Protein AF-A0A3D1RD70-F1 (afdb_monomer_lite)

Radius of gyration: 16.08 Å; chains: 1; bounding box: 40×44×40 Å

Sequence (160 aa):
MPPFNAESAPPIFLGCRAKKPWVPEGYWDPDRLTGVAEVCSVSDCLAHPPPDWIERWDFNRACCYATGEEAWATVPEDGRADYRVFAYWLVSATTDESGGWFYPPPDDWFPADLPELPRGPGPTDPQRLGFDVVSLHRSIMGWGHSPLSCNLMAREVPVN

Foldseek 3Di:
DPPDDCVQFPWAWQAKAKWQWAADDCVLPVPCVLVDGTHDDQACPGTHGAPCLVVVLPGFQASHDHYQVVNLVSHDPVPSVRIDMDIDTDQAWDADPVRDIDGDDVCVQGPPPTHDGHPDDGDPDDDDPFDWDWDGDHPDHGTHDTCVRPVSCSVVDHTD

Secondary structure (DSSP, 8-state):
-----TTTSPPEEEEEEEEBPBPPPTTTSTT--S----B--SSSSSSBPPTTTTTT--S-TTS-BSSHHHHHTTS-STTGGG-EEEEEEE---EE-TTS-EE---GGGTS-TTSPPPPSSS--SS----------B-TTSSSB---TTTTTSGGGTS---

pLDDT: mean 87.13, std 9.71, range [52.69, 9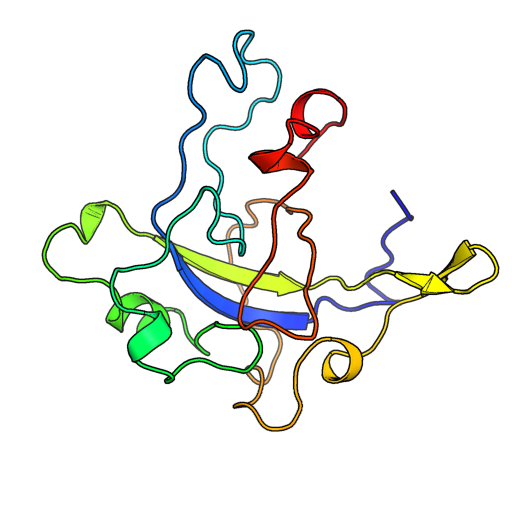7.69]

Structure (mmCIF, N/CA/C/O backbone):
data_AF-A0A3D1RD70-F1
#
_entry.id   AF-A0A3D1RD70-F1
#
loop_
_atom_site.group_PDB
_atom_site.id
_atom_site.type_symbol
_atom_site.label_atom_id
_atom_site.label_alt_id
_atom_site.label_comp_id
_atom_site.label_asym_id
_atom_site.label_entity_id
_atom_site.label_seq_id
_atom_site.pdbx_PDB_ins_code
_atom_site.Cartn_x
_atom_site.Cartn_y
_atom_site.Cartn_z
_atom_site.occupancy
_atom_site.B_iso_or_equiv
_atom_site.auth_seq_id
_atom_site.auth_comp_id
_atom_site.auth_asym_id
_atom_site.auth_atom_id
_atom_site.pdbx_PDB_model_num
ATOM 1 N N . MET A 1 1 ? 10.320 11.815 -13.753 1.00 52.75 1 MET A N 1
ATOM 2 C CA . MET A 1 1 ? 9.603 10.529 -13.636 1.00 52.75 1 MET A CA 1
ATOM 3 C C . MET A 1 1 ? 9.824 9.778 -14.944 1.00 52.75 1 MET A C 1
ATOM 5 O O . MET A 1 1 ? 9.665 10.424 -15.978 1.00 52.75 1 MET A O 1
ATOM 9 N N . PRO A 1 2 ? 10.286 8.515 -14.950 1.00 52.69 2 PRO A N 1
ATOM 10 C CA . PRO A 1 2 ? 10.372 7.756 -16.196 1.00 52.69 2 PRO A CA 1
ATOM 11 C C . PRO A 1 2 ? 8.976 7.659 -16.831 1.00 52.69 2 PRO A C 1
ATOM 13 O O . PRO A 1 2 ? 7.982 7.671 -16.099 1.00 52.69 2 PRO A O 1
ATOM 16 N N . PRO A 1 3 ? 8.863 7.570 -18.164 1.00 56.38 3 PRO A N 1
ATOM 17 C CA . PRO A 1 3 ? 7.593 7.235 -18.784 1.00 56.38 3 PRO A CA 1
ATOM 18 C C . PRO A 1 3 ? 7.231 5.805 -18.367 1.00 56.38 3 PRO A C 1
ATOM 20 O O . PRO A 1 3 ? 7.853 4.842 -18.814 1.00 56.38 3 PRO A O 1
ATOM 23 N N . PHE A 1 4 ? 6.260 5.669 -17.463 1.00 60.78 4 PHE A N 1
ATOM 24 C CA . PHE A 1 4 ? 5.698 4.370 -17.111 1.00 60.78 4 PHE A CA 1
ATOM 25 C C . PHE A 1 4 ? 5.123 3.719 -18.371 1.00 60.78 4 PHE A C 1
ATOM 27 O O . PHE A 1 4 ? 4.264 4.302 -19.034 1.00 60.78 4 PHE A O 1
ATOM 34 N N . ASN A 1 5 ? 5.586 2.509 -18.684 1.00 63.25 5 ASN A N 1
ATOM 35 C CA . ASN A 1 5 ? 5.000 1.674 -19.721 1.00 63.25 5 ASN A CA 1
ATOM 36 C C . ASN A 1 5 ? 4.403 0.417 -19.079 1.00 63.25 5 ASN A C 1
ATOM 38 O O . ASN A 1 5 ? 5.136 -0.495 -18.697 1.00 63.25 5 ASN A O 1
ATOM 42 N N . ALA A 1 6 ? 3.071 0.367 -18.997 1.00 60.28 6 ALA A N 1
ATOM 43 C CA . ALA A 1 6 ? 2.336 -0.766 -18.435 1.00 60.28 6 ALA A CA 1
ATOM 44 C C . ALA A 1 6 ? 2.576 -2.083 -19.194 1.00 60.28 6 ALA A C 1
ATOM 46 O O . ALA A 1 6 ? 2.435 -3.151 -18.605 1.00 60.28 6 ALA A O 1
ATOM 47 N N . GLU A 1 7 ? 2.959 -2.022 -20.475 1.00 62.75 7 GLU A N 1
ATOM 48 C CA . GLU A 1 7 ? 3.300 -3.208 -21.271 1.00 62.75 7 GLU A CA 1
ATOM 49 C C . GLU A 1 7 ? 4.690 -3.755 -20.924 1.00 62.75 7 GLU A C 1
ATOM 51 O O . GLU A 1 7 ? 4.915 -4.960 -20.985 1.00 62.75 7 GLU A O 1
ATOM 56 N N . SER A 1 8 ? 5.629 -2.880 -20.547 1.00 64.94 8 SER A N 1
ATOM 57 C CA . SER A 1 8 ? 6.995 -3.274 -20.169 1.00 64.94 8 SER A CA 1
ATOM 58 C C . SER A 1 8 ? 7.125 -3.650 -18.693 1.00 64.94 8 SER A C 1
ATOM 60 O O . SER A 1 8 ? 8.081 -4.326 -18.324 1.00 64.94 8 SER A O 1
ATOM 62 N N . ALA A 1 9 ? 6.182 -3.214 -17.855 1.00 71.62 9 ALA A N 1
ATOM 63 C CA . ALA A 1 9 ? 6.159 -3.485 -16.424 1.00 71.62 9 ALA A CA 1
ATOM 64 C C . ALA A 1 9 ? 4.712 -3.538 -15.910 1.00 71.62 9 ALA A C 1
ATOM 66 O O . ALA A 1 9 ? 4.192 -2.526 -15.420 1.00 71.62 9 ALA A O 1
ATOM 67 N N . PRO A 1 10 ? 4.033 -4.692 -16.037 1.00 78.88 10 PRO A N 1
ATOM 68 C CA . PRO A 1 10 ? 2.689 -4.836 -15.505 1.00 78.88 10 PRO A CA 1
ATOM 69 C C . PRO A 1 10 ? 2.714 -4.630 -13.981 1.00 78.88 10 PRO A C 1
ATOM 71 O O . PRO A 1 10 ? 3.600 -5.168 -13.311 1.00 78.88 10 PRO A O 1
ATOM 74 N N . PRO A 1 11 ? 1.760 -3.872 -13.412 1.00 88.00 11 PRO A N 1
ATOM 75 C CA . PRO A 1 11 ? 1.678 -3.700 -11.970 1.00 88.00 11 PRO A CA 1
ATOM 76 C C . PRO A 1 11 ? 1.524 -5.046 -11.254 1.00 88.00 11 PRO A C 1
ATOM 78 O O . PRO A 1 11 ? 0.674 -5.863 -11.609 1.00 88.00 11 PRO A O 1
ATOM 81 N N . ILE A 1 12 ? 2.328 -5.258 -10.219 1.00 90.44 12 ILE A N 1
ATOM 82 C CA . ILE A 1 12 ? 2.322 -6.471 -9.402 1.00 90.44 12 ILE A CA 1
ATOM 83 C C . ILE A 1 12 ? 1.345 -6.258 -8.253 1.00 90.44 12 ILE A C 1
ATOM 85 O O . ILE A 1 12 ? 1.537 -5.345 -7.451 1.00 90.44 12 ILE A O 1
ATOM 89 N N . PHE A 1 13 ? 0.313 -7.093 -8.141 1.00 94.38 13 PHE A N 1
ATOM 90 C CA . PHE A 1 13 ? -0.586 -7.024 -6.994 1.00 94.38 13 PHE A CA 1
ATOM 91 C C . PHE A 1 13 ? 0.143 -7.480 -5.725 1.00 94.38 13 PHE A C 1
ATOM 93 O O . PHE A 1 13 ? 0.618 -8.611 -5.637 1.00 94.38 13 PHE A O 1
ATOM 100 N N . LEU A 1 14 ? 0.241 -6.586 -4.743 1.00 94.94 14 LEU A N 1
ATOM 101 C CA . LEU A 1 14 ? 0.898 -6.862 -3.467 1.00 94.94 14 LEU A CA 1
ATOM 102 C C . LEU A 1 14 ? -0.058 -7.496 -2.459 1.00 94.94 14 LEU A C 1
ATOM 104 O O . LEU A 1 14 ? 0.372 -8.252 -1.592 1.00 94.94 14 LEU A O 1
ATOM 108 N N . GLY A 1 15 ? -1.348 -7.183 -2.567 1.00 96.56 15 GLY A N 1
ATOM 109 C CA . GLY A 1 15 ? -2.362 -7.548 -1.590 1.00 96.56 15 GLY A CA 1
ATOM 110 C C . GLY A 1 15 ? -3.117 -6.339 -1.054 1.00 96.56 15 GLY A C 1
ATOM 111 O O . GLY A 1 15 ? -3.035 -5.224 -1.578 1.00 96.56 15 GLY A O 1
ATOM 112 N N . CYS A 1 16 ? -3.861 -6.580 0.016 1.00 96.94 16 CYS A N 1
ATOM 113 C CA . CYS A 1 16 ? -4.665 -5.596 0.714 1.00 96.94 16 CYS A CA 1
ATOM 114 C C . CYS A 1 16 ? -4.086 -5.288 2.099 1.00 96.94 16 CYS A C 1
ATOM 116 O O . CYS A 1 16 ? -3.522 -6.164 2.757 1.00 96.94 16 CYS A O 1
ATOM 118 N N . ARG A 1 17 ? -4.283 -4.060 2.584 1.00 96.50 17 ARG A N 1
ATOM 119 C CA . ARG A 1 17 ? -4.067 -3.702 3.995 1.00 96.50 17 ARG A CA 1
ATOM 120 C C . ARG A 1 17 ? -5.221 -2.858 4.512 1.00 96.50 17 ARG A C 1
ATOM 122 O O . ARG A 1 17 ? -5.752 -2.014 3.791 1.00 96.50 17 ARG A O 1
ATOM 129 N N . ALA A 1 18 ? -5.575 -3.067 5.775 1.00 97.25 18 ALA A N 1
ATOM 130 C CA . ALA A 1 18 ? -6.360 -2.098 6.515 1.00 97.25 18 ALA A CA 1
ATOM 131 C C . ALA A 1 18 ? -5.433 -0.972 6.974 1.00 97.25 18 ALA A C 1
ATOM 133 O O . ALA A 1 18 ? -4.321 -1.225 7.439 1.00 97.25 18 ALA A O 1
ATOM 134 N N . LYS A 1 19 ? -5.866 0.273 6.801 1.00 97.19 19 LYS A N 1
ATOM 135 C CA . LYS A 1 19 ? -5.090 1.462 7.151 1.00 97.19 19 LYS A CA 1
ATOM 136 C C . LYS A 1 19 ? -6.021 2.532 7.689 1.00 97.19 19 LYS A C 1
ATOM 138 O O . LYS A 1 19 ? -7.123 2.703 7.168 1.00 97.19 19 LYS A O 1
ATOM 143 N N . LYS A 1 20 ? -5.553 3.269 8.691 1.00 96.75 20 LYS A N 1
ATOM 144 C CA . LYS A 1 20 ? -6.114 4.554 9.091 1.00 96.75 20 LYS A CA 1
ATOM 145 C C . LYS A 1 20 ? -5.568 5.615 8.130 1.00 96.75 20 LYS A C 1
ATOM 147 O O . LYS A 1 20 ? -4.359 5.862 8.169 1.00 96.75 20 LYS A O 1
ATOM 152 N N . PRO A 1 21 ? -6.389 6.188 7.227 1.00 95.56 21 PRO A N 1
ATOM 153 C CA . PRO A 1 21 ? -5.918 7.208 6.299 1.00 95.56 21 PRO A CA 1
ATOM 154 C C . PRO A 1 21 ? -5.401 8.415 7.073 1.00 95.56 21 PRO A C 1
ATOM 156 O O . PRO A 1 21 ? -5.989 8.816 8.079 1.00 95.56 21 PRO A O 1
ATOM 159 N N . TRP A 1 22 ? -4.305 8.995 6.604 1.00 95.06 22 TRP A N 1
ATOM 160 C CA . TRP A 1 22 ? -3.780 10.219 7.184 1.00 95.06 22 TRP A CA 1
ATOM 161 C C . TRP A 1 22 ? -4.376 11.425 6.470 1.00 95.06 22 TRP A C 1
ATOM 163 O O . TRP A 1 22 ? -4.348 11.492 5.243 1.00 95.06 22 TRP A O 1
ATOM 173 N N . VAL A 1 23 ? -4.910 12.374 7.230 1.00 92.69 23 VAL A N 1
ATOM 174 C CA . VAL A 1 23 ? -5.432 13.631 6.690 1.00 92.69 23 VAL A CA 1
ATOM 175 C C . VAL A 1 23 ? -4.337 14.683 6.815 1.00 92.69 23 VAL A C 1
ATOM 177 O O . VAL A 1 23 ? -3.855 14.894 7.932 1.00 92.69 23 VAL A O 1
ATOM 180 N N . PRO A 1 24 ? -3.948 15.361 5.722 1.00 89.06 24 PRO A N 1
ATOM 181 C CA . PRO A 1 24 ? -2.938 16.391 5.809 1.00 89.06 24 PRO A CA 1
ATOM 182 C C . PRO A 1 24 ? -3.309 17.532 6.750 1.00 89.06 24 PRO A C 1
ATOM 184 O O . PRO A 1 24 ? -4.372 18.147 6.650 1.00 89.06 24 PRO A O 1
ATOM 187 N N . GLU A 1 25 ? -2.396 17.832 7.668 1.00 87.88 25 GLU A N 1
ATOM 188 C CA . GLU A 1 25 ? -2.521 18.971 8.570 1.00 87.88 25 GLU A CA 1
ATOM 189 C C . GLU A 1 25 ? -2.127 20.286 7.881 1.00 87.88 25 GLU A C 1
ATOM 191 O O . GLU A 1 25 ? -1.448 20.310 6.855 1.00 87.88 25 GLU A O 1
ATOM 196 N N . GLY A 1 26 ? -2.506 21.418 8.483 1.00 83.94 26 GLY A N 1
ATOM 197 C CA . GLY A 1 26 ? -2.266 22.745 7.909 1.00 83.94 26 GLY A CA 1
ATOM 198 C C . GLY A 1 26 ? -0.791 23.121 7.729 1.00 83.94 26 GLY A C 1
ATOM 199 O O . GLY A 1 26 ? -0.502 24.027 6.965 1.00 83.94 26 GLY A O 1
ATOM 200 N N . TYR A 1 27 ? 0.159 22.454 8.391 1.00 83.56 27 TYR A N 1
ATOM 201 C CA . TYR A 1 27 ? 1.585 22.681 8.119 1.00 83.56 27 TYR A CA 1
ATOM 202 C C . TYR A 1 27 ? 2.074 21.940 6.865 1.00 83.56 27 TYR A C 1
ATOM 204 O O . TYR A 1 27 ? 3.091 22.326 6.290 1.00 83.56 27 TYR A O 1
ATOM 212 N N . TRP A 1 28 ? 1.379 20.873 6.461 1.00 86.56 28 TRP A N 1
ATOM 213 C CA . TRP A 1 28 ? 1.774 20.024 5.343 1.00 86.56 28 TRP A CA 1
ATOM 214 C C . TRP A 1 28 ? 1.419 20.678 4.009 1.00 86.56 28 TRP A C 1
ATOM 216 O O . TRP A 1 28 ? 2.289 20.833 3.159 1.00 86.56 28 TRP A O 1
ATOM 226 N N . ASP A 1 29 ? 0.182 21.156 3.872 1.00 85.06 29 ASP A N 1
ATOM 227 C CA . ASP A 1 29 ? -0.297 21.927 2.716 1.00 85.06 29 ASP A CA 1
ATOM 228 C C . ASP A 1 29 ? -1.007 23.208 3.196 1.00 85.06 29 ASP A C 1
ATOM 230 O O . ASP A 1 29 ? -2.240 23.291 3.180 1.00 85.06 29 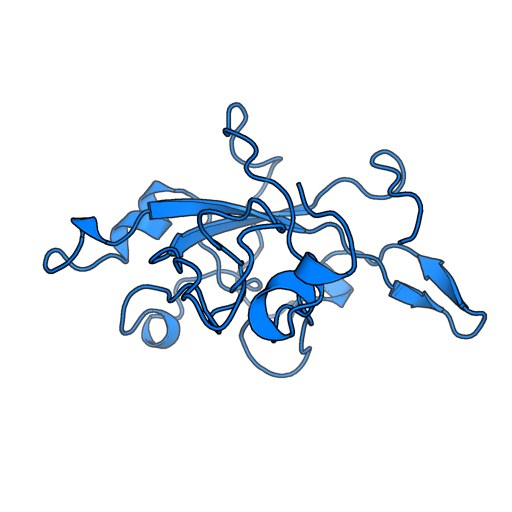ASP A O 1
ATOM 234 N N . PRO A 1 30 ? -0.246 24.201 3.706 1.00 84.06 30 PRO A N 1
ATOM 235 C CA . PRO A 1 30 ? -0.797 25.424 4.301 1.00 84.06 30 PRO A CA 1
ATOM 236 C C . PRO A 1 30 ? -1.645 26.247 3.335 1.00 84.06 30 PRO A C 1
ATOM 238 O O . PRO A 1 30 ? -2.552 26.963 3.758 1.00 84.06 30 PRO A O 1
ATOM 241 N N . ASP A 1 31 ? -1.349 26.148 2.047 1.00 86.94 31 ASP A N 1
ATOM 242 C CA . ASP A 1 31 ? -2.003 26.845 0.951 1.00 86.94 31 ASP A CA 1
ATOM 243 C C . ASP A 1 31 ? -3.067 25.992 0.239 1.00 86.94 31 ASP A C 1
ATOM 245 O O . ASP A 1 31 ? -3.801 26.516 -0.600 1.00 86.94 31 ASP A O 1
ATOM 249 N N . ARG A 1 32 ? -3.223 24.717 0.630 1.00 82.69 32 ARG A N 1
ATOM 250 C CA . ARG A 1 32 ? -4.186 23.752 0.068 1.00 82.69 32 ARG A CA 1
ATOM 251 C C . ARG A 1 32 ? -4.070 23.595 -1.451 1.00 82.69 32 ARG A C 1
ATOM 253 O O . ARG A 1 32 ? -5.071 23.356 -2.129 1.00 82.69 32 ARG A O 1
ATOM 260 N N . LEU A 1 33 ? -2.864 23.769 -1.991 1.00 83.62 33 LEU A N 1
ATOM 261 C CA . LEU A 1 33 ? -2.623 23.762 -3.436 1.00 83.62 33 LEU A CA 1
ATOM 262 C C . LEU A 1 33 ? -2.369 22.361 -3.988 1.00 83.62 33 LEU A C 1
ATOM 264 O O . LEU A 1 33 ? -2.472 22.169 -5.197 1.00 83.62 33 LEU A O 1
ATOM 268 N N . THR A 1 34 ? -2.071 21.379 -3.133 1.00 86.06 34 THR A N 1
ATOM 269 C CA . THR A 1 34 ? -1.827 20.002 -3.589 1.00 86.06 34 THR A CA 1
ATOM 270 C C . THR A 1 34 ? -3.109 19.287 -4.009 1.00 86.06 34 THR A C 1
ATOM 272 O O . THR A 1 34 ? -3.057 18.350 -4.797 1.00 86.06 34 THR A O 1
ATOM 275 N N . GLY A 1 35 ? -4.262 19.693 -3.460 1.00 86.19 35 GLY A N 1
ATOM 276 C CA . GLY A 1 35 ? -5.537 18.994 -3.642 1.00 86.19 35 GLY A CA 1
ATOM 277 C C . GLY A 1 35 ? -5.628 17.635 -2.930 1.00 86.19 35 GLY A C 1
ATOM 278 O O . GLY A 1 35 ? -6.652 16.960 -3.043 1.00 86.19 35 GLY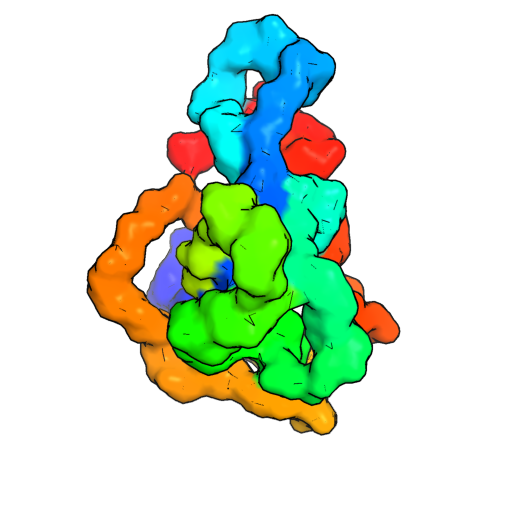 A O 1
ATOM 279 N N . VAL A 1 36 ? -4.601 17.230 -2.174 1.00 88.06 36 VAL A N 1
ATOM 280 C CA . VAL A 1 36 ? -4.572 15.948 -1.458 1.00 88.06 36 VAL A CA 1
ATOM 281 C C . VAL A 1 36 ? -5.478 16.017 -0.229 1.00 88.06 36 VAL A C 1
ATOM 283 O O . VAL A 1 36 ? -5.228 16.772 0.707 1.00 88.06 36 VAL A O 1
ATOM 286 N N . ALA A 1 37 ? -6.536 15.203 -0.221 1.00 90.06 37 ALA A N 1
ATOM 287 C CA . ALA A 1 37 ? -7.483 15.129 0.894 1.00 90.06 37 ALA A CA 1
ATOM 288 C C . ALA A 1 37 ? -7.061 14.117 1.971 1.00 90.06 37 ALA A C 1
ATOM 290 O O . ALA A 1 37 ? -7.204 14.372 3.164 1.00 90.06 37 ALA A O 1
ATOM 291 N N . GLU A 1 38 ? -6.550 12.962 1.548 1.00 92.00 38 GLU A N 1
ATOM 292 C CA . GLU A 1 38 ? -6.135 11.861 2.414 1.00 92.00 38 GLU A CA 1
ATOM 293 C C . GLU A 1 38 ? -4.936 11.148 1.779 1.00 92.00 38 GLU A C 1
ATOM 295 O O . GLU A 1 38 ? -4.837 11.034 0.557 1.00 92.00 38 GLU A O 1
ATOM 300 N N . VAL A 1 39 ? -4.045 10.626 2.617 1.00 91.62 39 VAL A N 1
ATOM 301 C CA . VAL A 1 39 ? -2.923 9.777 2.221 1.00 91.62 39 VAL A CA 1
ATOM 302 C C . VAL A 1 39 ? -3.165 8.373 2.759 1.00 91.62 39 VAL A C 1
ATOM 304 O O . VAL A 1 39 ? -3.326 8.163 3.962 1.00 91.62 39 VAL A O 1
ATOM 307 N N . CYS A 1 40 ? -3.138 7.392 1.863 1.00 93.12 40 CYS A N 1
ATOM 308 C CA . CYS A 1 40 ? -3.289 5.971 2.174 1.00 93.12 40 CYS A CA 1
ATOM 309 C C . CYS A 1 40 ? -2.108 5.155 1.625 1.00 93.12 40 CYS A C 1
ATOM 311 O O . CYS A 1 40 ? -2.289 4.116 0.990 1.00 93.12 40 CYS A O 1
ATOM 313 N N . SER A 1 41 ? -0.889 5.655 1.849 1.00 93.25 41 SER A N 1
ATOM 314 C CA . SER A 1 41 ? 0.359 5.012 1.426 1.00 93.25 41 SER A CA 1
ATOM 315 C C . SER A 1 41 ? 0.482 3.582 1.951 1.00 93.25 41 SER A C 1
ATOM 317 O O . SER A 1 41 ? 0.032 3.274 3.056 1.00 93.25 41 SER A O 1
ATOM 319 N N . VAL A 1 42 ? 1.156 2.718 1.187 1.00 92.62 42 VAL A N 1
ATOM 320 C CA . VAL A 1 42 ? 1.566 1.393 1.675 1.00 92.62 42 VAL A CA 1
ATOM 321 C C . VAL A 1 42 ? 2.586 1.515 2.823 1.00 92.62 42 VAL A C 1
ATOM 323 O O . VAL A 1 42 ? 2.638 0.641 3.687 1.00 92.62 42 VAL A O 1
ATOM 326 N N . SER A 1 43 ? 3.322 2.637 2.876 1.00 91.25 43 SER A N 1
ATOM 327 C CA . SER A 1 43 ? 4.158 3.049 4.009 1.00 91.25 43 SER A CA 1
ATOM 328 C C . SER A 1 43 ? 3.342 3.238 5.281 1.00 91.25 43 SER A C 1
ATOM 330 O O . SER A 1 43 ? 2.225 3.757 5.251 1.00 91.25 43 SER A O 1
ATOM 332 N N . ASP A 1 44 ? 3.927 2.865 6.417 1.00 91.00 44 ASP A N 1
ATOM 333 C CA . ASP A 1 44 ? 3.310 3.010 7.739 1.00 91.00 44 ASP A CA 1
ATOM 334 C C . ASP A 1 44 ? 3.643 4.350 8.417 1.00 91.00 44 ASP A C 1
ATOM 336 O O . ASP A 1 44 ? 3.188 4.598 9.531 1.00 91.00 44 ASP A O 1
ATOM 340 N N . CYS A 1 45 ? 4.404 5.230 7.748 1.00 89.19 45 CYS A N 1
ATOM 341 C CA . CYS A 1 45 ? 4.875 6.496 8.318 1.00 89.19 45 CYS A CA 1
ATOM 342 C C . CYS A 1 45 ? 3.753 7.504 8.620 1.00 89.19 45 CYS A C 1
ATOM 344 O O . CYS A 1 45 ? 3.843 8.223 9.610 1.00 89.19 45 CYS A O 1
ATOM 346 N N . LEU A 1 46 ? 2.737 7.594 7.754 1.00 91.50 46 LEU A N 1
ATOM 347 C CA . LEU A 1 46 ? 1.625 8.548 7.894 1.00 91.50 46 LEU A CA 1
ATOM 348 C C . LEU A 1 46 ? 0.298 7.816 8.081 1.00 91.50 46 LEU A C 1
ATOM 350 O O . LEU A 1 46 ? -0.410 8.031 9.059 1.00 91.50 46 LEU A O 1
ATOM 354 N N . ALA A 1 47 ? -0.035 6.926 7.145 1.00 93.44 47 ALA A N 1
ATOM 355 C CA . ALA A 1 47 ? -1.208 6.075 7.256 1.00 93.44 47 ALA A CA 1
ATOM 356 C C . ALA A 1 47 ? -0.848 4.870 8.127 1.00 93.44 47 ALA A C 1
ATOM 358 O O . ALA A 1 47 ? -0.023 4.055 7.723 1.00 93.44 47 ALA A O 1
ATOM 359 N N . HIS A 1 48 ? -1.431 4.731 9.312 1.00 93.88 48 HIS A N 1
ATOM 360 C CA . HIS A 1 48 ? -1.038 3.653 10.220 1.00 93.88 48 HIS A CA 1
ATOM 361 C C . HIS A 1 48 ? -1.866 2.377 9.990 1.00 93.88 48 HIS A C 1
ATOM 363 O O . HIS A 1 48 ? -3.072 2.460 9.741 1.00 93.88 48 HIS A O 1
ATOM 369 N N . PRO A 1 49 ? -1.243 1.19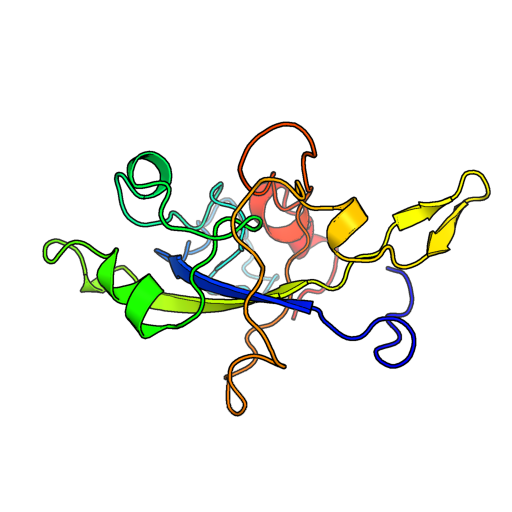0 10.040 1.00 94.56 49 PRO A N 1
ATOM 370 C CA . PRO A 1 49 ? -1.961 -0.081 10.084 1.00 94.56 49 PRO A CA 1
ATOM 371 C C . PRO A 1 49 ? -2.628 -0.286 11.459 1.00 94.56 49 PRO A C 1
ATOM 373 O O . PRO A 1 49 ? -2.344 0.471 12.391 1.00 94.56 49 PRO A O 1
ATOM 376 N N . PRO A 1 50 ? -3.514 -1.289 11.605 1.00 95.81 50 PRO A N 1
ATOM 377 C CA . PRO A 1 50 ? -4.040 -1.695 12.904 1.00 95.81 50 PRO A CA 1
ATOM 378 C C . PRO A 1 50 ? -2.930 -1.980 13.924 1.00 95.81 50 PRO A C 1
ATOM 380 O O . PRO A 1 50 ? -1.830 -2.376 13.526 1.00 95.81 50 PRO A O 1
ATOM 383 N N . PRO A 1 51 ? -3.194 -1.788 15.228 1.00 93.94 51 PRO A N 1
ATOM 384 C CA . PRO A 1 51 ? -2.237 -2.142 16.268 1.00 93.94 51 PRO A CA 1
ATOM 385 C C . PRO A 1 51 ? -1.886 -3.628 16.194 1.00 93.94 51 PRO A C 1
ATOM 387 O O . PRO A 1 51 ? -2.672 -4.448 15.717 1.00 93.94 51 PRO A O 1
ATOM 390 N N . ASP A 1 52 ? -0.686 -3.952 16.658 1.00 91.25 52 ASP A N 1
ATOM 391 C CA . ASP A 1 52 ? -0.160 -5.311 16.775 1.00 91.25 52 ASP A CA 1
ATOM 392 C C . ASP A 1 52 ? -0.102 -6.122 15.458 1.00 91.25 52 ASP A C 1
ATOM 394 O O . ASP A 1 52 ? 0.054 -7.346 15.459 1.00 91.25 52 ASP A O 1
ATOM 398 N N . TRP A 1 53 ? -0.261 -5.468 14.298 1.00 91.06 53 TRP A N 1
ATOM 399 C CA . TRP A 1 53 ? -0.303 -6.156 13.003 1.00 91.06 53 TRP A CA 1
ATOM 400 C C . TRP A 1 53 ? 1.006 -6.889 12.690 1.00 91.06 53 TRP A C 1
ATOM 402 O O . TRP A 1 53 ? 0.979 -7.928 12.031 1.00 91.06 53 TRP A O 1
ATOM 412 N N . ILE A 1 54 ? 2.146 -6.344 13.131 1.00 90.38 54 ILE A N 1
ATOM 413 C CA . ILE A 1 54 ? 3.468 -6.891 12.824 1.00 90.38 54 ILE A CA 1
ATOM 414 C C . ILE A 1 54 ? 3.756 -8.131 13.677 1.00 90.38 54 ILE A C 1
ATOM 416 O O . ILE A 1 54 ? 4.384 -9.070 13.201 1.00 90.38 54 ILE A O 1
ATOM 420 N N . GLU A 1 55 ? 3.224 -8.183 14.897 1.00 92.38 55 GLU A N 1
ATOM 421 C CA . GLU A 1 55 ? 3.344 -9.286 15.850 1.00 92.38 55 GLU A CA 1
ATOM 422 C C . GLU A 1 55 ? 2.609 -10.547 15.382 1.00 92.38 55 GLU A C 1
ATOM 424 O O . GLU A 1 55 ? 2.944 -11.649 15.820 1.00 92.38 55 GLU A O 1
ATOM 429 N N . ARG A 1 56 ? 1.638 -10.411 14.472 1.00 91.00 56 ARG A N 1
ATOM 430 C CA . ARG A 1 56 ? 0.860 -11.537 13.937 1.00 91.00 56 ARG A CA 1
ATOM 431 C C . ARG A 1 56 ? 1.641 -12.405 12.955 1.00 91.00 56 ARG A C 1
ATOM 433 O O . ARG A 1 56 ? 1.370 -13.600 12.882 1.00 91.00 56 ARG A O 1
ATOM 440 N N . TRP A 1 57 ? 2.582 -11.817 12.206 1.00 91.62 57 TRP A N 1
ATOM 441 C CA . TRP A 1 57 ? 3.389 -12.505 11.183 1.00 91.62 57 TRP A CA 1
ATOM 442 C C . TRP A 1 57 ? 2.576 -13.350 10.176 1.00 91.62 57 TRP A C 1
ATOM 444 O O . TRP A 1 57 ? 3.094 -14.295 9.586 1.00 91.62 57 TRP A O 1
ATOM 454 N N . ASP A 1 58 ? 1.304 -13.014 9.957 1.00 93.94 58 ASP A N 1
ATOM 455 C CA . ASP A 1 58 ? 0.364 -13.738 9.090 1.00 93.94 58 ASP A CA 1
ATOM 456 C C . ASP A 1 58 ? 0.145 -13.046 7.731 1.00 93.94 58 ASP A C 1
ATOM 458 O O . ASP A 1 58 ? -0.787 -13.366 6.994 1.00 93.94 58 ASP A O 1
ATOM 462 N N . PHE A 1 59 ? 1.027 -12.109 7.386 1.00 94.19 59 PHE A N 1
ATOM 463 C CA . PHE A 1 59 ? 1.051 -11.380 6.120 1.00 94.19 59 PHE A CA 1
ATOM 464 C C . PHE A 1 59 ? 2.079 -11.957 5.137 1.00 94.19 59 PHE A C 1
ATOM 466 O O . PHE A 1 59 ? 2.991 -12.701 5.496 1.00 94.19 59 PHE A O 1
ATOM 473 N N . ASN A 1 60 ? 1.949 -11.578 3.867 1.00 94.56 60 ASN A N 1
ATOM 474 C CA . ASN A 1 60 ? 2.893 -11.952 2.821 1.00 94.56 60 ASN A CA 1
ATOM 475 C C . ASN A 1 60 ? 4.202 -11.150 2.868 1.00 94.56 60 ASN A C 1
ATOM 477 O O . ASN A 1 60 ? 4.351 -10.183 3.612 1.00 94.56 60 ASN A O 1
ATOM 481 N N . ARG A 1 61 ? 5.145 -11.508 1.997 1.00 92.12 61 ARG A N 1
ATOM 482 C CA . ARG A 1 61 ? 6.468 -10.884 1.854 1.00 92.12 61 ARG A CA 1
ATOM 483 C C . ARG A 1 61 ? 6.464 -9.385 1.513 1.00 92.12 61 ARG A C 1
ATOM 485 O O . ARG A 1 61 ? 7.514 -8.756 1.572 1.00 92.12 61 ARG A O 1
ATOM 492 N N . ALA A 1 62 ? 5.304 -8.807 1.191 1.00 92.44 62 ALA A N 1
ATOM 493 C CA . ALA A 1 62 ? 5.079 -7.371 1.001 1.00 92.44 62 ALA A CA 1
ATOM 494 C C . ALA A 1 62 ? 4.319 -6.708 2.174 1.00 92.44 62 ALA A C 1
ATOM 496 O O . ALA A 1 62 ? 3.824 -5.583 2.038 1.00 92.44 62 ALA A O 1
ATOM 497 N N . CYS A 1 63 ? 4.203 -7.392 3.317 1.00 93.75 63 CYS A N 1
ATOM 498 C CA . CYS A 1 63 ? 3.442 -6.963 4.495 1.00 93.75 63 CYS A CA 1
ATOM 499 C C . CYS A 1 63 ? 1.949 -6.713 4.205 1.00 93.75 63 CYS A C 1
ATOM 501 O O . CYS A 1 63 ? 1.327 -5.835 4.807 1.00 93.75 63 CYS A O 1
ATOM 503 N N . CYS A 1 64 ? 1.377 -7.470 3.265 1.00 95.19 64 CYS A N 1
ATOM 504 C CA . CYS A 1 64 ? -0.022 -7.376 2.852 1.00 95.19 64 CYS A CA 1
ATOM 505 C C . CYS A 1 64 ? -0.767 -8.704 3.059 1.00 95.19 64 CYS A C 1
ATOM 507 O O . CYS A 1 64 ? -0.157 -9.763 3.197 1.00 95.19 64 CYS A O 1
ATOM 509 N N . TYR A 1 65 ? -2.096 -8.644 3.036 1.00 96.06 65 TYR A N 1
ATOM 510 C CA . TYR A 1 65 ? -2.983 -9.810 3.053 1.00 96.06 65 TYR A CA 1
ATOM 511 C C . TYR A 1 65 ? -3.490 -10.112 1.644 1.00 96.06 65 TYR A C 1
ATOM 513 O O . TYR A 1 65 ? -3.515 -9.222 0.791 1.00 96.06 65 TYR A O 1
ATOM 521 N N . ALA A 1 66 ? -3.892 -11.350 1.362 1.00 95.06 66 ALA A N 1
ATOM 522 C CA . ALA A 1 66 ? -4.292 -11.725 0.010 1.00 95.06 66 ALA A CA 1
ATOM 523 C C . ALA A 1 66 ? -5.637 -11.117 -0.388 1.00 95.06 66 ALA A C 1
ATOM 525 O O . ALA A 1 66 ? -5.841 -10.782 -1.558 1.00 95.06 66 ALA A O 1
ATOM 526 N N . THR A 1 67 ? -6.532 -10.935 0.583 1.00 94.62 67 THR A N 1
ATOM 527 C CA . THR A 1 67 ? -7.870 -10.391 0.348 1.00 94.62 67 THR A CA 1
ATOM 528 C C . THR A 1 67 ? -8.175 -9.180 1.223 1.00 94.62 67 THR A C 1
ATOM 530 O O . THR A 1 67 ? -7.545 -8.928 2.252 1.00 94.62 67 THR A O 1
ATOM 533 N N . GLY A 1 68 ? -9.186 -8.411 0.809 1.00 95.31 68 GLY A N 1
ATOM 534 C CA . GLY A 1 68 ? -9.697 -7.316 1.629 1.00 95.31 68 GLY A CA 1
ATOM 535 C C . GLY A 1 68 ? -10.339 -7.795 2.933 1.00 95.31 68 GLY A C 1
ATOM 536 O O . GLY A 1 68 ? -10.251 -7.099 3.938 1.00 95.31 68 GLY A O 1
ATOM 537 N N . GLU A 1 69 ? -10.931 -8.991 2.936 1.00 95.94 69 GLU A N 1
ATOM 538 C CA . GLU A 1 69 ? -11.546 -9.602 4.119 1.00 95.94 69 GLU A CA 1
ATOM 539 C C .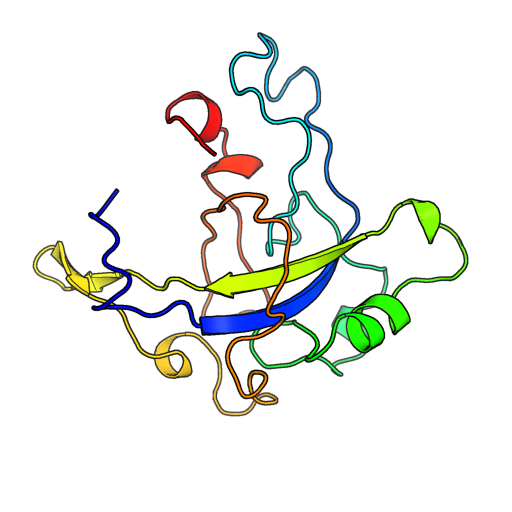 GLU A 1 69 ? -10.495 -9.979 5.167 1.00 95.94 69 GLU A C 1
ATOM 541 O O . GLU A 1 69 ? -10.646 -9.630 6.336 1.00 95.94 69 GLU A O 1
ATOM 546 N N . GLU A 1 70 ? -9.398 -10.612 4.743 1.00 95.94 70 GLU A N 1
ATOM 547 C CA . GLU A 1 70 ? -8.255 -10.927 5.611 1.00 95.94 70 GLU A CA 1
ATOM 548 C C . GLU A 1 70 ? -7.637 -9.654 6.194 1.00 95.94 70 GLU A C 1
ATOM 550 O O . GLU A 1 70 ? -7.428 -9.564 7.402 1.00 95.94 70 GLU A O 1
ATOM 555 N N . ALA A 1 71 ? -7.424 -8.632 5.357 1.00 96.75 71 ALA A N 1
ATOM 556 C CA . ALA A 1 71 ? -6.937 -7.340 5.823 1.00 96.75 71 ALA A CA 1
ATOM 557 C C . ALA A 1 71 ? -7.894 -6.713 6.851 1.00 96.75 71 ALA A C 1
ATOM 559 O O . ALA A 1 71 ? -7.451 -6.183 7.867 1.00 96.75 71 ALA A O 1
ATOM 560 N N . TRP A 1 72 ? -9.207 -6.784 6.622 1.00 97.44 72 TRP A N 1
ATOM 561 C CA . TRP A 1 72 ? -10.218 -6.230 7.524 1.00 97.44 72 TRP A CA 1
ATOM 562 C C . TRP A 1 72 ? -10.331 -6.988 8.848 1.00 97.44 72 TRP A C 1
ATOM 564 O O . TRP A 1 72 ? -10.635 -6.382 9.873 1.00 97.44 72 TRP A O 1
ATOM 574 N N . ALA A 1 73 ? -10.045 -8.291 8.852 1.00 96.25 73 ALA A N 1
ATOM 575 C CA . ALA A 1 73 ? -10.014 -9.116 10.059 1.00 96.25 73 ALA A CA 1
ATOM 576 C C . ALA A 1 73 ? -8.895 -8.720 11.042 1.00 96.25 73 ALA A C 1
ATOM 578 O O . ALA A 1 73 ? -8.874 -9.188 12.179 1.00 96.25 73 ALA A O 1
ATOM 579 N N . THR A 1 74 ? -7.964 -7.858 10.624 1.00 95.44 74 THR A N 1
ATOM 580 C CA . THR A 1 74 ? -6.895 -7.332 11.487 1.00 95.44 74 THR A CA 1
ATOM 581 C C . THR A 1 74 ? -7.324 -6.097 12.274 1.00 95.44 74 THR A C 1
ATOM 583 O O . THR A 1 74 ? -6.640 -5.701 13.212 1.00 95.44 74 THR A O 1
ATOM 586 N N . VAL A 1 75 ? -8.451 -5.479 11.906 1.00 96.94 75 VAL A N 1
ATOM 587 C CA . VAL A 1 75 ? -8.921 -4.241 12.525 1.00 96.94 75 VAL A CA 1
ATOM 588 C C . VAL A 1 75 ? -9.614 -4.553 13.856 1.00 96.94 75 VAL A C 1
ATOM 590 O O . VAL A 1 75 ? -10.566 -5.340 13.856 1.00 96.94 75 VAL A O 1
ATOM 593 N N . PRO A 1 76 ? -9.196 -3.935 14.978 1.00 95.12 76 PRO A N 1
ATOM 594 C CA . PRO A 1 76 ? -9.883 -4.096 16.256 1.00 95.12 76 PRO A CA 1
ATOM 595 C C . PRO A 1 76 ? -11.328 -3.592 16.172 1.00 95.12 76 PRO A C 1
ATOM 597 O O . PRO A 1 76 ? -11.636 -2.665 15.421 1.00 95.12 76 PRO A O 1
ATOM 600 N N . GLU A 1 77 ? -12.229 -4.198 16.951 1.00 95.06 77 GLU A N 1
ATOM 601 C CA . GLU A 1 77 ? -13.620 -3.728 17.034 1.00 95.06 77 GLU A CA 1
ATOM 602 C C . GLU A 1 77 ? -13.676 -2.277 17.529 1.00 95.06 77 GLU A C 1
ATOM 604 O O . GLU A 1 77 ? -14.361 -1.435 16.939 1.00 95.06 77 GLU A O 1
ATOM 609 N N . ASP A 1 78 ? -12.869 -1.972 18.544 1.00 94.19 78 ASP A N 1
ATOM 610 C CA . ASP A 1 78 ? -12.659 -0.620 19.041 1.00 94.19 78 ASP A CA 1
ATOM 611 C C . ASP A 1 78 ? -11.889 0.211 18.007 1.00 94.19 78 ASP A C 1
ATOM 613 O O . ASP A 1 78 ? -10.760 -0.100 17.633 1.00 94.19 78 ASP A O 1
ATOM 617 N N . GLY A 1 79 ? -12.499 1.299 17.532 1.00 90.12 79 GLY A N 1
ATOM 618 C CA . GLY A 1 79 ? -11.882 2.184 16.538 1.00 90.12 79 GLY A CA 1
ATOM 619 C C . GLY A 1 79 ? -11.984 1.689 15.094 1.00 90.12 79 GLY A C 1
ATOM 620 O O . GLY A 1 79 ? -11.418 2.315 14.201 1.00 90.12 79 GLY A O 1
ATOM 621 N N . ARG A 1 80 ? -12.757 0.627 14.824 1.00 95.19 80 ARG A N 1
ATOM 622 C CA . ARG A 1 80 ? -12.973 0.082 13.470 1.00 95.19 80 ARG A CA 1
ATOM 623 C C . ARG A 1 80 ? -13.400 1.126 12.432 1.00 95.19 80 ARG A C 1
ATOM 625 O O . ARG A 1 80 ? -13.039 1.006 11.266 1.00 95.19 80 ARG A O 1
ATOM 632 N N . ALA A 1 81 ? -14.138 2.153 12.858 1.00 96.56 81 ALA A N 1
ATOM 633 C CA . ALA A 1 81 ? -14.602 3.253 12.008 1.00 96.56 81 ALA A CA 1
ATOM 634 C C . ALA A 1 81 ? -13.468 4.121 11.424 1.00 96.56 81 ALA A C 1
ATOM 636 O O . ALA A 1 81 ? -13.681 4.796 10.419 1.00 96.56 81 ALA A O 1
ATOM 637 N N . ASP A 1 82 ? -12.274 4.086 12.020 1.00 96.81 82 ASP A N 1
ATOM 638 C CA . ASP A 1 82 ? -11.120 4.868 11.568 1.00 96.81 82 ASP A CA 1
ATOM 639 C C . ASP A 1 82 ? -10.350 4.193 10.424 1.00 96.81 82 ASP A C 1
ATOM 641 O O . ASP A 1 82 ? -9.501 4.823 9.791 1.00 96.81 82 ASP A O 1
ATOM 645 N N . TYR A 1 83 ? -10.610 2.909 10.167 1.00 97.69 83 TYR A N 1
ATOM 646 C CA . TYR A 1 83 ? -9.862 2.113 9.202 1.00 97.69 83 TYR A CA 1
ATOM 647 C C . TYR A 1 83 ? -10.641 1.917 7.908 1.00 97.69 83 TYR A C 1
ATOM 649 O O . TYR A 1 83 ? -11.865 1.787 7.885 1.00 97.69 83 TYR A O 1
ATOM 657 N N . ARG A 1 84 ? -9.897 1.824 6.809 1.00 97.06 84 ARG A N 1
ATOM 658 C CA . ARG A 1 84 ? -10.396 1.414 5.494 1.00 97.06 84 ARG A CA 1
ATOM 659 C C . ARG A 1 84 ? -9.452 0.378 4.898 1.00 97.06 84 ARG A C 1
ATOM 661 O O . ARG A 1 84 ? -8.280 0.321 5.268 1.00 97.06 84 ARG A O 1
ATOM 668 N N . VAL A 1 85 ? -9.958 -0.444 3.985 1.00 96.56 85 VAL A N 1
ATOM 669 C CA . VAL A 1 85 ? -9.150 -1.434 3.262 1.00 96.56 85 VAL A CA 1
ATOM 670 C C . VAL A 1 85 ? -8.687 -0.845 1.938 1.00 96.56 85 VAL A C 1
ATOM 672 O O . VAL A 1 85 ? -9.493 -0.321 1.173 1.00 96.56 85 VAL A O 1
ATOM 675 N N . PHE A 1 86 ? -7.396 -0.985 1.658 1.00 96.81 86 PHE A N 1
ATOM 676 C CA . PHE A 1 86 ? -6.768 -0.558 0.415 1.00 96.81 86 PHE A CA 1
ATOM 677 C C . PHE A 1 86 ? -6.073 -1.740 -0.243 1.00 96.81 86 PHE A C 1
ATOM 679 O O . PHE A 1 86 ? -5.423 -2.535 0.435 1.00 96.81 86 PHE A O 1
ATOM 686 N N . ALA A 1 87 ? -6.208 -1.837 -1.560 1.00 96.69 87 ALA A N 1
ATOM 687 C CA . ALA A 1 87 ? -5.494 -2.792 -2.390 1.00 96.69 87 ALA A CA 1
ATOM 688 C C . ALA A 1 87 ? -4.303 -2.084 -3.050 1.00 96.69 87 ALA A C 1
ATOM 690 O O . ALA A 1 87 ? -4.453 -0.978 -3.575 1.00 96.69 87 ALA A O 1
ATOM 691 N N . TYR A 1 88 ? -3.127 -2.709 -3.009 1.00 95.44 88 TYR A N 1
ATOM 692 C CA . TYR A 1 88 ? -1.882 -2.109 -3.479 1.00 95.44 88 TYR A CA 1
ATOM 693 C C . TYR A 1 88 ? -1.303 -2.874 -4.659 1.00 95.44 88 TYR A C 1
ATOM 695 O O . TYR A 1 88 ? -1.186 -4.100 -4.639 1.00 95.44 88 TYR A O 1
ATOM 703 N N . TRP A 1 89 ? -0.873 -2.116 -5.664 1.00 93.62 89 TRP A N 1
ATOM 704 C CA . TRP A 1 89 ? -0.089 -2.618 -6.780 1.00 93.62 89 TRP A CA 1
ATOM 705 C C . TRP A 1 89 ? 1.258 -1.910 -6.808 1.00 93.62 89 TRP A C 1
ATOM 707 O O . TRP A 1 89 ? 1.329 -0.690 -6.654 1.00 93.62 89 TRP A O 1
ATOM 717 N N . LEU A 1 90 ? 2.318 -2.679 -7.028 1.00 90.75 90 LEU A N 1
ATOM 718 C CA . LEU A 1 90 ? 3.666 -2.172 -7.213 1.00 90.75 90 LEU A CA 1
ATOM 719 C C . LEU A 1 90 ? 3.968 -2.031 -8.699 1.00 90.75 90 LEU A C 1
ATOM 721 O O . LEU A 1 90 ? 3.874 -2.990 -9.461 1.00 90.75 90 LEU A O 1
ATOM 725 N N . VAL A 1 91 ? 4.422 -0.844 -9.076 1.00 87.44 91 VAL A N 1
ATOM 726 C CA . VAL A 1 91 ? 5.193 -0.637 -10.297 1.00 87.44 91 VAL A CA 1
ATOM 727 C C . VAL A 1 91 ? 6.632 -0.405 -9.866 1.00 87.44 91 VAL A C 1
ATOM 729 O O . VAL A 1 91 ? 6.963 0.651 -9.331 1.00 87.44 91 VAL A O 1
ATOM 732 N N . SER A 1 92 ? 7.483 -1.408 -10.049 1.00 80.56 92 SER A N 1
ATOM 733 C CA . SER A 1 92 ? 8.876 -1.343 -9.623 1.00 80.56 92 SER A CA 1
ATOM 734 C C . SER A 1 92 ? 9.769 -0.815 -10.732 1.00 80.56 92 SER A C 1
ATOM 736 O O . SER A 1 92 ? 9.922 -1.481 -11.748 1.00 80.56 92 SER A O 1
ATOM 738 N N . ALA A 1 93 ? 10.415 0.326 -10.516 1.00 80.75 93 ALA A N 1
ATOM 739 C CA . ALA A 1 93 ? 11.407 0.874 -11.433 1.00 80.75 93 ALA A CA 1
ATOM 740 C C . ALA A 1 93 ? 12.689 1.218 -10.670 1.00 80.75 93 ALA A C 1
ATOM 742 O O . ALA A 1 93 ? 12.636 1.775 -9.574 1.00 80.75 93 ALA A O 1
ATOM 743 N N . THR A 1 94 ? 13.838 0.903 -11.254 1.00 83.06 94 THR A N 1
ATOM 744 C CA . THR A 1 94 ? 15.161 1.275 -10.738 1.00 83.06 94 THR A CA 1
ATOM 745 C C . THR A 1 94 ? 16.090 1.624 -11.899 1.00 83.06 94 THR A C 1
ATOM 747 O O . THR A 1 94 ? 15.736 1.419 -13.060 1.00 83.06 94 THR A O 1
ATOM 750 N N . THR A 1 95 ? 17.264 2.172 -11.601 1.00 84.75 95 THR A N 1
ATOM 751 C CA . THR A 1 95 ? 18.295 2.477 -12.597 1.00 84.75 95 THR A CA 1
ATOM 752 C C . THR A 1 95 ? 19.456 1.491 -12.522 1.00 84.75 95 THR A C 1
ATOM 754 O O . THR A 1 95 ? 19.819 1.049 -11.430 1.00 84.75 95 THR A O 1
ATOM 757 N N . ASP A 1 96 ? 20.051 1.164 -13.665 1.00 85.88 96 ASP A N 1
ATOM 758 C CA . ASP A 1 96 ? 21.349 0.490 -13.741 1.00 85.88 96 ASP A CA 1
ATOM 759 C C . ASP A 1 96 ? 22.517 1.479 -13.523 1.00 85.88 96 ASP A C 1
ATOM 761 O O . ASP A 1 96 ? 22.311 2.678 -13.312 1.00 85.88 96 ASP A O 1
ATOM 765 N N . GLU A 1 97 ? 23.759 0.985 -13.574 1.00 89.31 97 GLU A N 1
ATOM 766 C CA . GLU A 1 97 ? 24.973 1.803 -13.399 1.00 89.31 97 GLU A CA 1
ATOM 767 C C . GLU A 1 97 ? 25.134 2.900 -14.465 1.00 89.31 97 GLU A C 1
ATOM 769 O O . GLU A 1 97 ? 25.823 3.893 -14.234 1.00 89.31 97 GLU A O 1
ATOM 774 N N . SER A 1 98 ? 24.488 2.748 -15.625 1.00 90.62 98 SER A N 1
ATOM 775 C CA . SER A 1 98 ? 24.484 3.741 -16.702 1.00 90.62 98 SER A CA 1
ATOM 776 C C . SER A 1 98 ? 23.399 4.812 -16.531 1.00 90.62 98 SER A C 1
ATOM 778 O O . SER A 1 98 ? 23.345 5.766 -17.308 1.00 90.62 98 SER A O 1
ATOM 780 N N . GLY A 1 99 ? 22.536 4.674 -15.518 1.00 85.50 99 GLY A N 1
ATOM 781 C CA . GLY A 1 99 ? 21.349 5.507 -15.329 1.00 85.50 99 GLY A CA 1
ATOM 782 C C . GLY A 1 99 ? 20.155 5.081 -16.193 1.00 85.50 99 GLY A C 1
ATOM 783 O O . GLY A 1 99 ? 19.154 5.798 -16.245 1.00 85.50 99 GLY A O 1
ATOM 784 N N . GLY A 1 100 ? 20.244 3.933 -16.869 1.00 86.88 100 GLY A N 1
ATOM 785 C CA . GLY A 1 100 ? 19.164 3.346 -17.653 1.00 86.88 100 GLY A CA 1
ATOM 786 C C . GLY A 1 100 ? 18.079 2.766 -16.749 1.00 86.88 100 GLY A C 1
ATOM 787 O O . GLY A 1 100 ? 18.376 2.052 -15.794 1.00 86.88 100 GLY A O 1
ATOM 788 N N . TRP A 1 101 ? 16.812 3.078 -17.029 1.00 84.81 101 TRP A N 1
ATOM 789 C CA . TRP A 1 101 ? 15.685 2.550 -16.257 1.00 84.81 101 TRP A CA 1
ATOM 790 C C . TRP A 1 101 ? 15.389 1.095 -16.617 1.00 84.81 101 TRP A C 1
ATOM 792 O O . TRP A 1 101 ? 15.271 0.755 -17.794 1.00 84.81 101 TRP A O 1
ATOM 802 N N . PHE A 1 102 ? 15.164 0.267 -15.602 1.00 85.81 102 PHE A N 1
ATOM 803 C CA . PHE A 1 102 ? 14.649 -1.089 -15.750 1.00 85.81 102 PHE A CA 1
ATOM 804 C C . PHE A 1 102 ? 13.661 -1.443 -14.633 1.00 85.81 102 PHE A C 1
ATOM 806 O O . PHE A 1 102 ? 13.532 -0.730 -13.634 1.00 85.81 102 PHE A O 1
ATOM 813 N N . TYR A 1 103 ? 12.949 -2.553 -14.822 1.00 85.56 103 TYR A N 1
ATOM 814 C CA . TYR A 1 103 ? 11.845 -2.984 -13.968 1.00 85.56 103 TYR A CA 1
ATOM 815 C C . TYR A 1 103 ? 12.147 -4.386 -13.424 1.00 85.56 103 TYR A C 1
ATOM 817 O O . TYR A 1 103 ? 11.958 -5.364 -14.149 1.00 85.56 103 TYR A O 1
ATOM 825 N N . PRO A 1 104 ? 12.680 -4.510 -12.194 1.00 83.44 104 PRO A N 1
ATOM 826 C CA . PRO A 1 104 ? 13.069 -5.812 -11.660 1.00 83.44 104 PRO A CA 1
ATOM 827 C C . PRO A 1 104 ? 11.838 -6.667 -11.338 1.00 83.44 104 PRO A C 1
ATOM 829 O O . PRO A 1 104 ? 10.796 -6.105 -10.984 1.00 83.44 104 PRO A O 1
ATOM 832 N N . PRO A 1 105 ? 11.943 -8.004 -11.406 1.00 82.12 105 PRO A N 1
ATOM 833 C CA . PRO A 1 105 ? 10.882 -8.895 -10.956 1.00 82.12 105 PRO A CA 1
ATOM 834 C C . PRO A 1 105 ? 10.629 -8.754 -9.440 1.00 82.12 105 PRO A C 1
ATOM 836 O O . PRO A 1 105 ? 11.502 -8.291 -8.705 1.00 82.12 105 PRO A O 1
ATOM 839 N N . PRO A 1 106 ? 9.460 -9.195 -8.936 1.00 79.62 106 PRO A N 1
ATOM 840 C CA . PRO A 1 106 ? 9.135 -9.139 -7.508 1.00 79.62 106 PRO A CA 1
ATOM 841 C C . PRO A 1 106 ? 10.185 -9.791 -6.594 1.00 79.62 106 PRO A C 1
ATOM 843 O O . PRO A 1 106 ? 10.440 -9.286 -5.503 1.00 79.62 106 PRO A O 1
ATOM 846 N N . ASP A 1 107 ? 10.801 -10.888 -7.039 1.00 84.19 107 ASP A N 1
ATOM 847 C CA . ASP A 1 107 ? 11.779 -11.653 -6.251 1.00 84.19 107 ASP A CA 1
ATOM 848 C C . ASP A 1 107 ? 13.083 -10.876 -5.987 1.00 84.19 107 ASP A C 1
ATOM 850 O O . ASP A 1 107 ? 13.806 -11.187 -5.045 1.00 84.19 107 ASP A O 1
ATOM 854 N N . ASP A 1 108 ? 13.359 -9.817 -6.757 1.00 84.31 108 ASP A N 1
ATOM 855 C CA . ASP A 1 108 ? 14.501 -8.921 -6.522 1.00 84.31 108 ASP A CA 1
ATOM 856 C C . ASP A 1 108 ? 14.215 -7.879 -5.424 1.00 84.31 108 ASP A C 1
ATOM 858 O O . ASP A 1 108 ? 15.125 -7.191 -4.942 1.00 84.31 108 ASP A O 1
ATOM 862 N N . TRP A 1 109 ? 12.941 -7.722 -5.053 1.00 81.75 109 TRP A N 1
ATOM 863 C CA . TRP A 1 109 ? 12.455 -6.709 -4.118 1.00 81.75 109 TRP A CA 1
ATOM 864 C C . TRP A 1 109 ? 12.037 -7.281 -2.770 1.00 81.75 109 TRP A C 1
ATOM 866 O O . TRP A 1 109 ? 12.210 -6.603 -1.756 1.00 81.75 109 TRP A O 1
ATOM 876 N N . PHE A 1 110 ? 11.511 -8.506 -2.747 1.00 86.06 110 PHE A N 1
ATOM 877 C CA . PHE A 1 110 ? 10.979 -9.133 -1.542 1.00 86.06 110 PHE A CA 1
ATOM 878 C C . PHE A 1 110 ? 11.743 -10.412 -1.183 1.00 86.06 110 PHE A C 1
ATOM 880 O O . PHE A 1 110 ? 12.107 -11.168 -2.085 1.00 86.06 110 PHE A O 1
ATOM 887 N N . PRO A 1 111 ? 11.947 -10.706 0.114 1.00 84.75 111 PRO A N 1
ATOM 888 C CA . PRO A 1 111 ? 12.575 -11.953 0.538 1.00 84.75 111 PRO A CA 1
ATOM 889 C C . PRO A 1 111 ? 11.780 -13.173 0.051 1.00 84.75 111 PRO A C 1
ATOM 891 O O . PRO A 1 111 ? 10.561 -13.243 0.225 1.00 84.75 111 PRO A O 1
ATOM 894 N N . ALA A 1 112 ? 12.468 -14.132 -0.567 1.00 84.62 112 ALA A N 1
ATOM 895 C CA . ALA A 1 112 ? 11.853 -15.340 -1.126 1.00 84.62 112 ALA A CA 1
ATOM 896 C C . ALA A 1 112 ? 11.488 -16.398 -0.064 1.00 84.62 112 ALA A C 1
ATOM 898 O O . ALA A 1 112 ? 10.831 -17.385 -0.376 1.00 84.62 112 ALA A O 1
ATOM 899 N N . ASP A 1 113 ? 11.928 -16.216 1.180 1.00 86.94 113 ASP A N 1
ATOM 900 C CA . ASP A 1 113 ? 11.673 -17.099 2.323 1.00 86.94 113 ASP A CA 1
ATOM 901 C C . ASP A 1 113 ? 10.418 -16.718 3.130 1.00 86.94 113 ASP A C 1
ATOM 903 O O . ASP A 1 113 ? 10.036 -17.434 4.057 1.00 86.94 113 ASP A O 1
ATOM 907 N N . LEU A 1 114 ? 9.756 -15.617 2.766 1.00 87.94 114 LEU A N 1
ATOM 908 C CA . LEU A 1 114 ? 8.506 -15.151 3.366 1.00 87.94 114 LEU A CA 1
ATOM 909 C C . LEU A 1 114 ? 7.277 -15.590 2.543 1.00 87.94 114 LEU A C 1
ATOM 911 O O . LEU A 1 114 ? 7.419 -15.943 1.370 1.00 87.94 114 LEU A O 1
ATOM 915 N N . PRO A 1 115 ? 6.054 -15.564 3.118 1.00 92.56 115 PRO A N 1
ATOM 916 C CA . PRO A 1 115 ? 4.864 -16.033 2.411 1.00 92.56 115 PRO A CA 1
ATOM 917 C C . PRO A 1 115 ? 4.617 -15.281 1.094 1.00 92.56 115 PRO A C 1
ATOM 919 O O . PRO A 1 115 ? 4.827 -14.073 0.992 1.00 92.56 115 PRO A O 1
ATOM 922 N N . GLU A 1 116 ? 4.163 -16.007 0.076 1.00 93.50 116 GLU A N 1
ATOM 923 C CA . GLU A 1 116 ? 4.069 -15.520 -1.306 1.00 93.50 116 GLU A CA 1
ATOM 924 C C . GLU A 1 116 ? 3.079 -14.367 -1.520 1.00 93.50 116 GLU A C 1
ATOM 926 O O . GLU A 1 116 ? 2.096 -14.208 -0.791 1.00 93.50 116 GLU A O 1
ATOM 931 N N . LEU A 1 117 ? 3.307 -13.590 -2.587 1.00 93.56 117 LEU A N 1
ATOM 932 C CA . LEU A 1 117 ? 2.329 -12.596 -3.046 1.00 93.56 117 LEU A CA 1
ATOM 933 C C . LEU A 1 117 ? 1.039 -13.280 -3.534 1.00 93.56 117 LEU A C 1
ATOM 935 O O . LEU A 1 117 ? 1.071 -14.435 -3.976 1.00 93.56 117 LEU A O 1
ATOM 939 N N . PRO A 1 118 ? -0.110 -12.581 -3.511 1.00 94.44 118 PRO A N 1
ATOM 940 C CA . PRO A 1 118 ? -1.367 -13.159 -3.957 1.00 94.44 118 PRO A CA 1
ATOM 941 C C . PRO A 1 118 ? -1.307 -13.487 -5.450 1.00 94.44 118 PRO A C 1
ATOM 943 O O . PRO A 1 118 ? -0.746 -12.743 -6.255 1.00 94.44 118 PRO A O 1
ATOM 946 N N . ARG A 1 119 ? -1.913 -14.611 -5.840 1.00 88.12 119 ARG A N 1
ATOM 947 C CA . ARG A 1 119 ? -1.982 -15.003 -7.251 1.00 88.12 119 ARG A CA 1
ATOM 948 C C . ARG A 1 119 ? -3.046 -14.181 -7.975 1.00 88.12 119 ARG A C 1
ATOM 950 O O . ARG A 1 119 ? -4.178 -14.086 -7.510 1.00 88.12 119 ARG A O 1
ATOM 957 N N . GLY A 1 120 ? -2.711 -13.692 -9.166 1.00 86.56 120 GLY A N 1
ATOM 958 C CA . GLY A 1 120 ? -3.649 -13.010 -10.058 1.00 86.56 120 GLY A CA 1
ATOM 959 C C . GLY A 1 120 ? -3.564 -11.480 -10.001 1.00 86.56 120 GLY A C 1
ATOM 960 O O . GLY A 1 120 ? -2.690 -10.927 -9.339 1.00 86.56 120 GLY A O 1
ATOM 961 N N . PRO A 1 121 ? -4.453 -10.784 -10.730 1.00 86.69 121 PRO A N 1
ATOM 962 C CA . PRO A 1 121 ? -4.360 -9.338 -10.929 1.00 86.69 121 PRO A CA 1
ATOM 963 C C . PRO A 1 121 ? -4.843 -8.506 -9.731 1.00 86.69 121 PRO A C 1
ATOM 965 O O . PRO A 1 121 ? -4.744 -7.285 -9.785 1.00 86.69 121 PRO A O 1
ATOM 968 N N . GLY A 1 122 ? -5.363 -9.135 -8.673 1.00 90.50 122 GLY A N 1
ATOM 969 C CA . GLY A 1 122 ? -6.063 -8.463 -7.577 1.00 90.50 122 GLY A CA 1
ATOM 970 C C . GLY A 1 122 ? -7.535 -8.156 -7.903 1.00 90.50 122 GLY A C 1
ATOM 971 O O . GLY A 1 122 ? -8.081 -8.709 -8.862 1.00 90.50 122 GLY A O 1
ATOM 972 N N . PRO A 1 123 ? -8.205 -7.317 -7.091 1.00 89.25 123 PRO A N 1
ATOM 973 C CA . PRO A 1 123 ? -9.583 -6.883 -7.332 1.00 89.25 123 PRO A CA 1
ATOM 974 C C . PRO A 1 123 ? -9.780 -6.269 -8.727 1.00 89.25 123 PRO A C 1
ATOM 976 O O . PRO A 1 123 ? -8.955 -5.475 -9.174 1.00 89.25 123 PRO A O 1
ATOM 979 N N . THR A 1 124 ? -10.884 -6.607 -9.403 1.00 81.25 124 THR A N 1
ATOM 980 C CA . THR A 1 124 ? -11.156 -6.204 -10.799 1.00 81.25 124 THR A CA 1
ATOM 981 C C . THR A 1 124 ? -11.967 -4.917 -10.954 1.00 81.25 124 THR A C 1
ATOM 983 O O . THR A 1 124 ? -12.017 -4.381 -12.056 1.00 81.25 124 THR A O 1
ATOM 986 N N . ASP A 1 125 ? -12.581 -4.416 -9.880 1.00 80.69 125 ASP A N 1
ATOM 987 C CA . ASP A 1 125 ? -13.357 -3.165 -9.874 1.00 80.69 125 ASP A CA 1
ATOM 988 C C . ASP A 1 125 ? -12.965 -2.217 -8.714 1.00 80.69 125 ASP A C 1
ATOM 990 O O . ASP A 1 125 ? -13.814 -1.815 -7.916 1.00 80.69 125 ASP A O 1
ATOM 994 N N . PRO A 1 126 ? -11.667 -1.899 -8.511 1.00 79.56 126 PRO A N 1
ATOM 995 C CA . PRO A 1 126 ? -11.280 -0.939 -7.489 1.00 79.56 126 PRO A CA 1
ATOM 996 C C . PRO A 1 126 ? -11.494 0.499 -7.979 1.00 79.56 126 PRO A C 1
ATOM 998 O O . PRO A 1 126 ? -11.118 0.862 -9.097 1.00 79.56 126 PRO A O 1
ATOM 1001 N N . GLN A 1 127 ? -11.977 1.372 -7.092 1.00 87.88 127 GLN A N 1
ATOM 1002 C CA . GLN A 1 127 ? -11.819 2.810 -7.291 1.00 87.88 127 GLN A CA 1
ATOM 1003 C C . GLN A 1 127 ? -10.323 3.146 -7.232 1.00 87.88 127 GLN A C 1
ATOM 1005 O O . GLN A 1 127 ? -9.692 3.051 -6.178 1.00 87.88 127 GLN A O 1
ATOM 1010 N N . ARG A 1 128 ? -9.738 3.547 -8.364 1.00 88.69 128 ARG A N 1
ATOM 1011 C CA . ARG A 1 128 ? -8.335 3.968 -8.412 1.00 88.69 128 ARG A CA 1
ATOM 1012 C C . ARG A 1 128 ? -8.181 5.320 -7.716 1.00 88.69 128 ARG A C 1
ATOM 1014 O O . ARG A 1 128 ? -8.663 6.327 -8.222 1.00 88.69 128 ARG A O 1
ATOM 1021 N N . LEU A 1 129 ? -7.486 5.328 -6.580 1.00 88.19 129 LEU A N 1
ATOM 1022 C CA . LEU A 1 129 ? -7.226 6.547 -5.805 1.00 88.19 129 LEU A CA 1
ATOM 1023 C C . LEU A 1 129 ? -6.028 7.342 -6.324 1.00 88.19 129 LEU A C 1
ATOM 1025 O O . LEU A 1 129 ? -5.987 8.554 -6.151 1.00 88.19 129 LEU A O 1
ATOM 1029 N N . GLY A 1 130 ? -5.056 6.670 -6.947 1.00 87.75 130 GLY A N 1
ATOM 1030 C CA . GLY A 1 130 ? -3.823 7.326 -7.357 1.00 87.75 130 GLY A CA 1
ATOM 1031 C C . GLY A 1 130 ? -2.594 6.440 -7.255 1.00 87.75 130 GLY A C 1
ATOM 1032 O O . GLY A 1 130 ? -2.693 5.212 -7.329 1.00 87.75 130 GLY A O 1
ATOM 1033 N N . PHE A 1 131 ? -1.441 7.076 -7.087 1.00 88.75 131 PHE A N 1
ATOM 1034 C CA . PHE A 1 131 ? -0.179 6.421 -6.764 1.00 88.75 131 PHE A CA 1
ATOM 1035 C C . PHE A 1 131 ? 0.537 7.150 -5.626 1.00 88.75 131 PHE A C 1
ATOM 1037 O O . PHE A 1 131 ? 0.281 8.318 -5.341 1.00 88.75 131 PHE A O 1
ATOM 1044 N N . ASP A 1 132 ? 1.464 6.436 -5.001 1.00 89.94 132 ASP A N 1
ATOM 1045 C CA . ASP A 1 132 ? 2.458 7.002 -4.103 1.00 89.94 132 ASP A CA 1
ATOM 1046 C C . ASP A 1 132 ? 3.834 6.443 -4.490 1.00 89.94 132 ASP A C 1
ATOM 1048 O O . ASP A 1 132 ? 3.930 5.426 -5.182 1.00 89.94 132 ASP A O 1
ATOM 1052 N N . VAL A 1 133 ? 4.902 7.102 -4.056 1.00 89.31 133 VAL A N 1
ATOM 1053 C CA . VAL A 1 133 ? 6.278 6.625 -4.218 1.00 89.31 133 VAL A CA 1
ATOM 1054 C C . VAL A 1 133 ? 6.797 6.307 -2.833 1.00 89.31 133 VAL A C 1
ATOM 1056 O O . VAL A 1 133 ? 6.647 7.120 -1.932 1.00 89.31 133 VAL A O 1
ATOM 1059 N N . VAL A 1 134 ? 7.406 5.140 -2.659 1.00 88.75 134 VAL A N 1
ATOM 1060 C CA . VAL A 1 134 ? 7.932 4.677 -1.371 1.00 88.75 134 VAL A CA 1
ATOM 1061 C C . VAL A 1 134 ? 9.310 4.069 -1.571 1.00 88.75 134 VAL A C 1
ATOM 1063 O O . VAL A 1 134 ? 9.563 3.418 -2.586 1.00 88.75 134 VAL A O 1
ATOM 1066 N N . SER A 1 135 ? 10.211 4.271 -0.610 1.00 84.19 135 SER A N 1
ATOM 1067 C CA . SER A 1 135 ? 11.454 3.503 -0.580 1.00 84.19 135 SER A CA 1
ATOM 1068 C C . SER A 1 135 ? 11.175 2.077 -0.105 1.00 84.19 135 SER A C 1
ATOM 1070 O O . SER A 1 135 ? 10.394 1.858 0.822 1.00 84.19 135 SER A O 1
ATOM 1072 N N . LEU A 1 136 ? 11.832 1.095 -0.721 1.00 79.06 136 LEU A N 1
ATOM 1073 C CA . LEU A 1 136 ? 11.804 -0.287 -0.255 1.00 79.06 136 LEU A CA 1
ATOM 1074 C C . LEU A 1 136 ? 13.165 -0.640 0.346 1.00 79.06 136 LEU A C 1
ATOM 1076 O O . LEU A 1 136 ? 14.191 -0.574 -0.334 1.00 79.06 136 LEU A O 1
ATOM 1080 N N . HIS A 1 137 ? 13.179 -0.994 1.630 1.00 70.88 137 HIS A N 1
ATOM 1081 C CA . HIS A 1 137 ? 14.390 -1.429 2.316 1.00 70.88 137 HIS A CA 1
ATOM 1082 C C . HIS A 1 137 ? 14.479 -2.955 2.258 1.00 70.88 137 HIS A C 1
ATOM 1084 O O . HIS A 1 137 ? 13.636 -3.647 2.810 1.00 70.88 137 HIS A O 1
ATOM 1090 N N . ARG A 1 138 ? 15.530 -3.492 1.627 1.00 65.75 138 ARG A N 1
ATOM 1091 C CA . ARG A 1 138 ? 15.708 -4.948 1.438 1.00 65.75 138 ARG A CA 1
ATOM 1092 C C . ARG A 1 138 ? 15.999 -5.737 2.726 1.00 65.75 138 ARG A C 1
ATOM 1094 O O . ARG A 1 138 ? 16.051 -6.958 2.679 1.00 65.75 138 ARG A O 1
ATOM 1101 N N . SER A 1 139 ? 16.252 -5.063 3.851 1.00 56.25 139 SER A N 1
ATOM 1102 C CA . SER A 1 139 ? 16.747 -5.684 5.092 1.00 56.25 139 SER A CA 1
ATOM 1103 C C . SER A 1 139 ? 15.826 -5.529 6.303 1.00 56.25 139 SER A C 1
ATOM 1105 O O . SER A 1 139 ? 16.150 -6.045 7.368 1.00 56.25 139 SER A O 1
ATOM 1107 N N . ILE A 1 140 ? 14.725 -4.785 6.187 1.00 55.00 140 ILE A N 1
ATOM 1108 C CA . ILE A 1 140 ? 13.779 -4.547 7.283 1.00 55.00 140 ILE A CA 1
ATOM 1109 C C . ILE A 1 140 ? 12.388 -4.845 6.739 1.00 55.00 140 ILE A C 1
ATOM 1111 O O . ILE A 1 140 ? 12.066 -4.427 5.630 1.00 55.00 140 ILE A O 1
ATOM 1115 N N . MET A 1 141 ? 11.573 -5.570 7.507 1.00 62.50 141 MET A N 1
ATOM 1116 C CA . MET A 1 141 ? 10.170 -5.764 7.156 1.00 62.50 141 MET A CA 1
ATOM 1117 C C . MET A 1 141 ? 9.471 -4.409 7.052 1.00 62.50 141 MET A C 1
ATOM 1119 O O . MET A 1 141 ? 9.496 -3.621 7.996 1.00 62.50 141 MET A O 1
ATOM 1123 N N . GLY A 1 142 ? 8.842 -4.157 5.908 1.00 69.62 142 GLY A N 1
ATOM 1124 C CA . GLY A 1 142 ? 7.994 -2.995 5.699 1.00 69.62 142 GLY A CA 1
ATOM 1125 C C . GLY A 1 142 ? 8.497 -2.002 4.657 1.00 69.62 142 GLY A C 1
ATOM 1126 O O . GLY A 1 142 ? 9.563 -2.112 4.052 1.00 69.62 142 GLY A O 1
ATOM 1127 N N . TRP A 1 143 ? 7.645 -1.014 4.435 1.00 87.44 143 TRP A N 1
ATOM 1128 C CA . TRP A 1 143 ? 7.815 0.034 3.445 1.00 87.44 143 TRP A CA 1
AT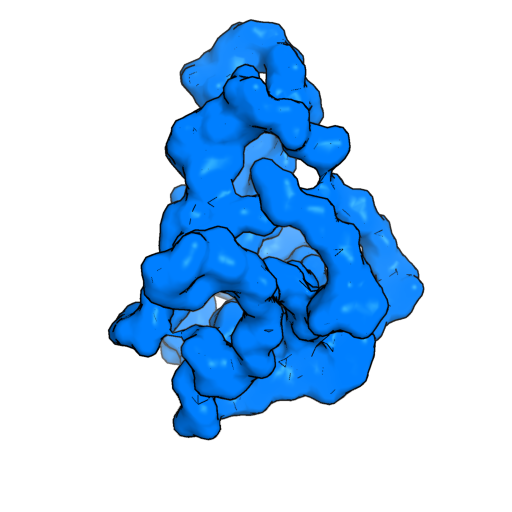OM 1129 C C . TRP A 1 143 ? 8.429 1.262 4.112 1.00 87.44 143 TRP A C 1
ATOM 1131 O O . TRP A 1 143 ? 7.988 1.672 5.187 1.00 87.44 143 TRP A O 1
ATOM 1141 N N . GLY A 1 144 ? 9.443 1.852 3.481 1.00 86.75 144 GLY A N 1
ATOM 1142 C CA . GLY A 1 144 ? 10.097 3.056 3.979 1.00 86.75 144 GLY A CA 1
ATOM 1143 C C . GLY A 1 144 ? 9.243 4.308 3.797 1.00 86.75 144 GLY A C 1
ATOM 1144 O O . GLY A 1 144 ? 8.031 4.244 3.581 1.00 86.75 144 GLY A O 1
ATOM 1145 N N . HIS A 1 145 ? 9.867 5.478 3.901 1.00 88.88 145 HIS A N 1
ATOM 1146 C CA . HIS A 1 145 ? 9.156 6.749 3.793 1.00 88.88 145 HIS A CA 1
ATOM 1147 C C . HIS A 1 145 ? 8.677 7.011 2.360 1.00 88.88 145 HIS A C 1
ATOM 1149 O O . HIS A 1 145 ? 9.326 6.630 1.383 1.00 88.88 145 HIS A O 1
ATOM 1155 N N . SER A 1 146 ? 7.548 7.713 2.247 1.00 90.25 146 SER A N 1
ATOM 1156 C CA . SER A 1 146 ? 7.079 8.248 0.970 1.00 90.25 146 SER A CA 1
ATOM 1157 C C . SER A 1 146 ? 7.670 9.639 0.727 1.00 90.25 146 SER A C 1
ATOM 1159 O O . SER A 1 146 ? 7.337 10.559 1.476 1.00 90.25 146 SER A O 1
ATOM 1161 N N . PRO A 1 147 ? 8.516 9.864 -0.295 1.00 88.94 147 PRO A N 1
ATOM 1162 C CA . PRO A 1 147 ? 8.935 11.216 -0.654 1.00 88.94 147 PRO A CA 1
ATOM 1163 C C . PRO A 1 147 ? 7.764 12.142 -1.009 1.00 88.94 147 PRO A C 1
ATOM 1165 O O . PRO A 1 147 ? 7.799 13.314 -0.638 1.00 88.94 147 PRO A O 1
ATOM 1168 N N . LEU A 1 148 ? 6.722 11.634 -1.681 1.00 89.31 148 LEU A N 1
ATOM 1169 C CA . LEU A 1 148 ? 5.556 12.443 -2.057 1.00 89.31 148 LEU A CA 1
ATOM 1170 C C . LEU A 1 148 ? 4.793 12.925 -0.827 1.00 89.31 148 LEU A C 1
ATOM 1172 O O . LEU A 1 148 ? 4.488 14.110 -0.722 1.00 89.31 148 LEU A O 1
ATOM 1176 N N . SER A 1 149 ? 4.537 12.019 0.115 1.00 87.44 149 SER A N 1
ATOM 1177 C CA . SER A 1 149 ? 3.675 12.291 1.259 1.00 87.44 149 SER A CA 1
ATOM 1178 C C . SER A 1 149 ? 4.466 12.736 2.490 1.00 87.44 149 SER A C 1
ATOM 1180 O O . SER A 1 149 ? 4.212 13.800 3.033 1.00 87.44 149 SER A O 1
ATOM 1182 N N . CYS A 1 150 ? 5.464 11.975 2.939 1.00 86.56 150 CYS A N 1
ATOM 1183 C CA . CYS A 1 150 ? 6.231 12.293 4.152 1.00 86.56 150 CYS A CA 1
ATOM 1184 C C . CYS A 1 150 ? 7.203 13.467 3.953 1.00 86.56 150 CYS A C 1
ATOM 1186 O O . CYS A 1 150 ? 7.437 14.227 4.889 1.00 86.56 150 CYS A O 1
ATOM 1188 N N . ASN A 1 151 ? 7.753 13.640 2.745 1.00 85.75 151 ASN A N 1
ATOM 1189 C CA . ASN A 1 151 ? 8.795 14.643 2.484 1.00 85.75 151 ASN A CA 1
ATOM 1190 C C . ASN A 1 151 ? 8.308 15.813 1.618 1.00 85.75 151 ASN A C 1
ATOM 1192 O O . ASN A 1 151 ? 9.123 16.512 1.024 1.00 85.75 151 ASN A O 1
ATOM 1196 N N . LEU A 1 152 ? 6.990 16.036 1.563 1.00 86.62 152 LEU A N 1
ATOM 1197 C CA . LEU A 1 152 ? 6.350 17.190 0.919 1.00 86.62 152 LEU A CA 1
ATOM 1198 C C . LEU A 1 152 ? 6.562 17.310 -0.600 1.00 86.62 152 LEU A C 1
ATOM 1200 O O . LEU A 1 152 ? 6.183 18.329 -1.175 1.00 86.62 152 LEU A O 1
ATOM 1204 N N . MET A 1 153 ? 7.107 16.297 -1.284 1.00 89.75 153 MET A N 1
ATOM 1205 C CA . MET A 1 153 ? 7.358 16.389 -2.730 1.00 89.75 153 MET A CA 1
ATOM 1206 C C . MET A 1 153 ? 6.057 16.545 -3.534 1.00 89.75 153 MET A C 1
ATOM 1208 O O . MET A 1 153 ? 6.077 17.166 -4.593 1.00 89.75 153 MET A O 1
ATOM 1212 N N . ALA A 1 154 ? 4.911 16.094 -3.007 1.00 89.31 154 ALA A N 1
ATOM 1213 C CA . ALA A 1 154 ? 3.589 16.357 -3.587 1.00 89.31 154 ALA A CA 1
ATOM 1214 C C . ALA A 1 154 ? 3.240 17.856 -3.726 1.00 89.31 154 ALA A C 1
ATOM 1216 O O . ALA A 1 154 ? 2.298 18.202 -4.432 1.00 89.31 154 ALA A O 1
ATOM 1217 N N . ARG A 1 155 ? 3.985 18.758 -3.071 1.00 87.44 155 ARG A N 1
ATOM 1218 C CA . ARG A 1 155 ? 3.846 20.214 -3.237 1.00 87.44 155 ARG A CA 1
ATOM 1219 C C . ARG A 1 155 ? 4.609 20.768 -4.433 1.00 87.44 155 ARG A C 1
ATOM 1221 O O . ARG A 1 155 ? 4.301 21.855 -4.907 1.00 87.44 155 ARG A O 1
ATOM 1228 N N . GLU A 1 156 ? 5.626 20.048 -4.888 1.00 87.44 156 GLU A N 1
ATOM 1229 C CA . GLU A 1 156 ? 6.514 20.478 -5.969 1.00 87.44 156 GLU A CA 1
ATOM 1230 C C . GLU A 1 156 ? 6.139 19.831 -7.299 1.00 87.44 156 GLU A C 1
ATOM 1232 O O . GLU A 1 156 ? 6.331 20.422 -8.363 1.00 87.44 156 GLU A O 1
ATOM 1237 N N . VAL A 1 157 ? 5.602 18.612 -7.242 1.00 84.75 157 VAL A N 1
ATOM 1238 C CA . VAL A 1 157 ? 5.169 17.864 -8.418 1.00 84.75 157 VAL A CA 1
ATOM 1239 C C . VAL A 1 157 ? 3.687 17.521 -8.298 1.00 84.75 157 VAL A C 1
ATOM 1241 O O . VAL A 1 157 ? 3.260 17.085 -7.229 1.00 84.75 157 VAL A O 1
ATOM 1244 N N . PRO A 1 158 ? 2.899 17.674 -9.378 1.00 80.19 158 PRO A N 1
ATOM 1245 C CA . PRO A 1 158 ? 1.518 17.222 -9.382 1.00 80.19 158 PRO A CA 1
ATOM 1246 C C . PRO A 1 158 ? 1.429 15.736 -9.035 1.00 80.19 158 PRO A C 1
ATOM 1248 O O . PRO A 1 158 ? 2.162 14.909 -9.588 1.00 80.19 158 PRO A O 1
ATOM 1251 N N . VAL A 1 159 ? 0.507 15.412 -8.139 1.00 79.00 159 VAL A N 1
ATOM 1252 C CA . VAL A 1 159 ? 0.147 14.046 -7.771 1.00 79.00 159 VAL A CA 1
ATOM 1253 C C . VAL A 1 159 ? -1.346 13.864 -8.011 1.00 79.00 159 VAL A C 1
ATOM 1255 O O . VAL A 1 159 ? -2.121 14.746 -7.662 1.00 79.00 159 VAL A O 1
ATOM 1258 N N . ASN A 1 160 ? -1.710 12.713 -8.582 1.00 74.25 160 ASN A N 1
ATOM 1259 C CA . ASN A 1 160 ? -3.082 12.255 -8.855 1.00 74.25 160 ASN A CA 1
ATOM 1260 C C . ASN A 1 160 ? -3.935 13.188 -9.727 1.00 74.25 160 ASN A C 1
ATOM 1262 O O . ASN A 1 160 ? -4.644 14.065 -9.195 1.00 74.25 160 ASN A O 1
#